Protein AF-A0A9E2AYN9-F1 (afdb_monomer_lite)

Radius of gyration: 16.89 Å; chains: 1; bounding box: 54×19×47 Å

pLDDT: mean 93.35, std 9.09, range [49.09, 98.62]

Sequence (99 aa):
MAKINPIVQFLVLLVLTLGIVFALHITVLNYKELPQFDDLIVLSYLVNGILAAIIFGALYIFRATLKNQIGFLFMGGSFLKFIFFFILFYPAYKADGEM

Secondary structure (DSSP, 8-state):
-----HHHHHHHHHHHHHHHHHHHHHHHHHHTT--SS-TTHHHHHHHHHHHHHHHHHHHHHHTTTSGGGHHHHHHHHHHHHHHHHHHHTHHHHTTTS--

Structure (mmCIF, N/CA/C/O backbone):
data_AF-A0A9E2AYN9-F1
#
_entry.id   AF-A0A9E2AYN9-F1
#
loop_
_atom_site.group_PDB
_atom_site.id
_atom_site.type_symbol
_atom_site.label_atom_id
_atom_site.label_alt_id
_atom_site.label_comp_id
_atom_site.label_asym_id
_atom_site.label_entity_id
_atom_site.label_seq_id
_atom_site.pdbx_PDB_ins_code
_atom_site.Cartn_x
_atom_site.Cartn_y
_atom_site.Cartn_z
_atom_site.occupancy
_atom_site.B_iso_or_equiv
_atom_site.auth_seq_id
_atom_site.auth_comp_id
_atom_site.auth_asym_id
_atom_site.auth_atom_id
_atom_site.pdbx_PDB_model_num
ATOM 1 N N . MET A 1 1 ? -30.799 -5.820 5.363 1.00 49.09 1 MET A N 1
ATOM 2 C CA . MET A 1 1 ? -29.502 -5.737 4.655 1.00 49.09 1 MET A CA 1
ATOM 3 C C . MET A 1 1 ? -28.411 -6.116 5.645 1.00 49.09 1 MET A C 1
ATOM 5 O O . MET A 1 1 ? -28.359 -5.505 6.707 1.00 49.09 1 MET A O 1
ATOM 9 N N . ALA A 1 2 ? -27.620 -7.157 5.380 1.00 55.00 2 ALA A N 1
ATOM 10 C CA . ALA A 1 2 ? -26.552 -7.564 6.294 1.00 55.00 2 ALA A CA 1
ATOM 11 C C . ALA A 1 2 ? -25.496 -6.447 6.387 1.00 55.00 2 ALA A C 1
ATOM 13 O O . ALA A 1 2 ? -25.021 -5.962 5.362 1.00 55.00 2 ALA A O 1
ATOM 14 N N . LYS A 1 3 ? -25.154 -6.008 7.604 1.00 76.12 3 LYS A N 1
ATOM 15 C CA . LYS A 1 3 ? -24.066 -5.044 7.819 1.00 76.12 3 LYS A CA 1
ATOM 16 C C . LYS A 1 3 ? -22.742 -5.750 7.529 1.00 76.12 3 LYS A C 1
ATOM 18 O O . LYS A 1 3 ? -22.325 -6.612 8.297 1.00 76.12 3 LYS A O 1
ATOM 23 N N . ILE A 1 4 ? -22.105 -5.401 6.415 1.00 82.94 4 ILE A N 1
ATOM 24 C CA . ILE A 1 4 ? -20.779 -5.908 6.051 1.00 82.94 4 ILE A CA 1
ATOM 25 C C . ILE A 1 4 ? -19.762 -5.373 7.070 1.00 82.94 4 ILE A C 1
ATOM 27 O O . ILE A 1 4 ? -19.830 -4.211 7.472 1.00 82.94 4 ILE A O 1
ATOM 31 N N . ASN A 1 5 ? -18.830 -6.220 7.516 1.00 92.44 5 ASN A N 1
ATOM 32 C CA . ASN A 1 5 ? -17.764 -5.804 8.427 1.00 92.44 5 ASN A CA 1
ATOM 33 C C . ASN A 1 5 ? -16.879 -4.742 7.734 1.00 92.44 5 ASN A C 1
ATOM 35 O O . ASN A 1 5 ? -16.336 -5.038 6.667 1.00 92.44 5 ASN A O 1
ATOM 39 N N . PRO A 1 6 ? -16.682 -3.543 8.320 1.00 93.81 6 PRO A N 1
ATOM 40 C CA . PRO A 1 6 ? -15.898 -2.477 7.693 1.00 93.81 6 PRO A CA 1
ATOM 41 C C . PRO A 1 6 ? -14.460 -2.867 7.339 1.00 93.81 6 PRO A C 1
ATOM 43 O O . PRO A 1 6 ? -13.930 -2.364 6.353 1.00 93.81 6 PRO A O 1
ATOM 46 N N . ILE A 1 7 ? -13.836 -3.781 8.093 1.00 95.19 7 ILE A N 1
ATOM 47 C CA . ILE A 1 7 ? -12.507 -4.312 7.751 1.00 95.19 7 ILE A CA 1
ATOM 48 C C . ILE A 1 7 ? -12.579 -5.097 6.443 1.00 95.19 7 ILE A C 1
ATOM 50 O O 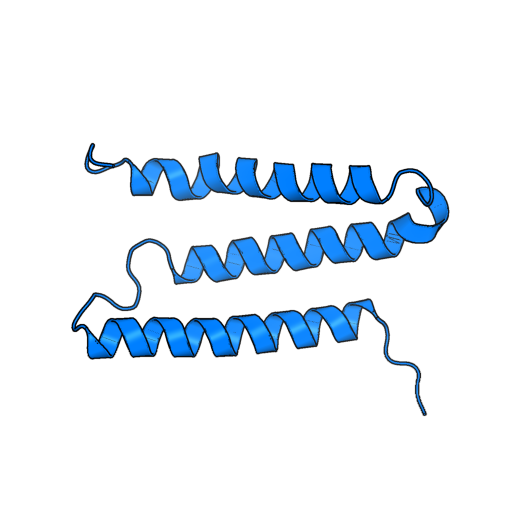. ILE A 1 7 ? -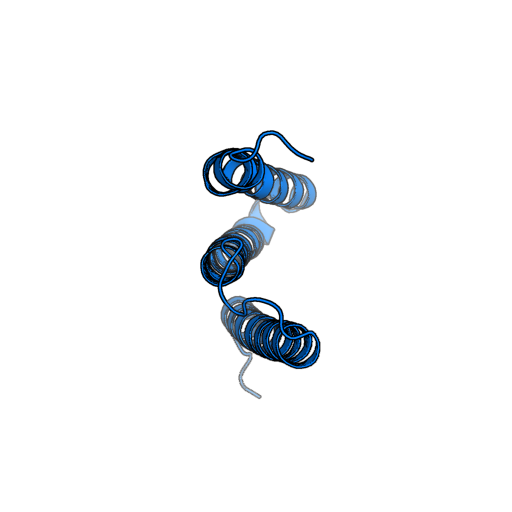11.784 -4.859 5.542 1.00 95.19 7 ILE A O 1
ATOM 54 N N . VAL A 1 8 ? -13.550 -6.002 6.311 1.00 95.81 8 VAL A N 1
ATOM 55 C CA . VAL A 1 8 ? -13.719 -6.811 5.095 1.00 95.81 8 VAL A CA 1
ATOM 56 C C . VAL A 1 8 ? -14.025 -5.915 3.900 1.00 95.81 8 VAL A C 1
ATOM 58 O O . VAL A 1 8 ? -13.411 -6.069 2.848 1.00 95.81 8 VAL A O 1
ATOM 61 N N . GLN A 1 9 ? -14.917 -4.937 4.075 1.00 96.62 9 GLN A N 1
ATOM 62 C CA . GLN A 1 9 ? -15.231 -3.963 3.032 1.00 96.62 9 GLN A CA 1
ATOM 63 C C . GLN A 1 9 ? -13.981 -3.190 2.586 1.00 96.62 9 GLN A C 1
ATOM 65 O O . GLN A 1 9 ? -13.754 -3.041 1.386 1.00 96.62 9 GLN A O 1
ATOM 70 N N . PHE A 1 10 ? -13.157 -2.734 3.533 1.00 97.44 10 PHE A N 1
ATOM 71 C CA . PHE A 1 10 ? -11.907 -2.047 3.222 1.00 97.44 10 PHE A CA 1
ATOM 72 C C . PHE A 1 10 ? -10.917 -2.953 2.485 1.00 97.44 10 PHE A C 1
ATOM 74 O O . PHE A 1 10 ? -10.352 -2.527 1.486 1.00 97.44 10 PHE A O 1
ATOM 81 N N . LEU A 1 11 ? -10.726 -4.198 2.931 1.00 97.62 11 LEU A N 1
ATOM 82 C CA . LEU A 1 11 ? -9.798 -5.136 2.292 1.00 97.62 11 LEU A CA 1
ATOM 83 C C . LEU A 1 11 ? -10.211 -5.461 0.854 1.00 97.62 11 LEU A C 1
ATOM 85 O O . LEU A 1 11 ? -9.362 -5.471 -0.033 1.00 97.62 11 LEU A O 1
ATOM 89 N N . VAL A 1 12 ? -11.507 -5.666 0.604 1.00 97.88 12 VAL A N 1
ATOM 90 C CA . VAL A 1 12 ? -12.028 -5.873 -0.756 1.00 97.88 12 VAL A CA 1
ATOM 91 C C . VAL A 1 12 ? -11.763 -4.643 -1.619 1.00 97.88 12 VAL A C 1
ATOM 93 O O . VAL A 1 12 ? -11.221 -4.771 -2.716 1.00 97.88 12 VAL A O 1
ATOM 96 N N . LEU A 1 13 ? -12.088 -3.447 -1.118 1.00 98.06 13 LEU A N 1
ATOM 97 C CA . LEU A 1 13 ? -11.847 -2.207 -1.853 1.00 98.06 13 LEU A CA 1
ATOM 98 C C . LEU A 1 13 ? -10.353 -1.988 -2.126 1.00 98.06 13 LEU A C 1
ATOM 100 O O . LEU A 1 13 ? -9.991 -1.563 -3.222 1.00 98.06 13 LEU A O 1
ATOM 104 N N . LEU A 1 14 ? -9.492 -2.306 -1.160 1.00 98.06 14 LEU A N 1
ATOM 105 C CA . LEU A 1 14 ? -8.042 -2.200 -1.277 1.00 98.06 14 LEU A CA 1
ATOM 106 C C . LEU A 1 14 ? -7.513 -3.123 -2.378 1.00 98.06 14 LEU A C 1
ATOM 108 O O . LEU A 1 14 ? -6.787 -2.657 -3.250 1.00 98.06 14 LEU A O 1
ATOM 112 N N . VAL A 1 15 ? -7.904 -4.400 -2.373 1.00 98.38 15 VAL A N 1
ATOM 113 C CA . VAL A 1 15 ? -7.465 -5.376 -3.382 1.00 98.38 15 VAL A CA 1
ATOM 114 C C . VAL A 1 15 ? -7.965 -4.993 -4.773 1.00 98.38 15 VAL A C 1
ATOM 116 O O . VAL A 1 15 ? -7.177 -4.997 -5.715 1.00 98.38 15 VAL A O 1
ATOM 119 N N . LEU A 1 16 ? -9.239 -4.609 -4.909 1.00 98.44 16 LEU A N 1
ATOM 120 C CA . LEU A 1 16 ? -9.794 -4.178 -6.196 1.00 98.44 16 LEU A CA 1
ATOM 121 C C . LEU A 1 16 ? -9.083 -2.929 -6.725 1.00 98.44 16 LEU A C 1
ATOM 123 O O . LEU A 1 16 ? -8.684 -2.895 -7.886 1.00 98.44 16 LEU A O 1
ATOM 127 N N . THR A 1 17 ? -8.877 -1.927 -5.869 1.00 98.50 17 THR A N 1
ATOM 128 C CA . THR A 1 17 ? -8.198 -0.683 -6.259 1.00 98.50 17 THR A CA 1
ATOM 129 C C . THR A 1 17 ? -6.749 -0.954 -6.654 1.00 98.50 17 THR A C 1
ATOM 131 O O . THR A 1 17 ? -6.323 -0.518 -7.720 1.00 98.50 17 THR A O 1
ATOM 134 N N . LEU A 1 18 ? -5.996 -1.712 -5.849 1.00 98.25 18 LEU A N 1
ATOM 135 C CA . LEU A 1 18 ? -4.612 -2.063 -6.174 1.00 98.25 18 LEU A CA 1
ATOM 136 C C . LEU A 1 18 ? -4.525 -2.887 -7.458 1.00 98.25 18 LEU A C 1
ATOM 138 O O . LEU A 1 18 ? -3.655 -2.610 -8.274 1.00 98.25 18 LEU A O 1
ATOM 142 N N . GLY A 1 19 ? -5.434 -3.842 -7.668 1.00 98.38 19 GLY A N 1
ATOM 143 C CA . GLY A 1 19 ? -5.485 -4.654 -8.884 1.00 98.38 19 GLY A CA 1
ATOM 144 C C . GLY A 1 19 ? -5.746 -3.822 -10.140 1.00 98.38 19 GLY A C 1
ATOM 145 O O . GLY A 1 19 ? -5.024 -3.963 -11.125 1.00 98.38 19 GLY A O 1
ATOM 146 N N . ILE A 1 20 ? -6.722 -2.907 -10.092 1.00 98.62 20 ILE A N 1
ATOM 147 C CA . ILE A 1 20 ? -7.024 -1.997 -11.209 1.00 98.62 20 ILE A CA 1
ATOM 148 C C . ILE A 1 20 ? -5.825 -1.091 -11.499 1.00 98.62 20 ILE A C 1
ATOM 150 O O . ILE A 1 20 ? -5.387 -0.996 -12.644 1.00 98.62 20 ILE A O 1
ATOM 154 N N . VAL A 1 21 ? -5.267 -0.447 -10.470 1.00 98.44 21 VAL A N 1
ATOM 155 C CA . VAL A 1 21 ? -4.126 0.464 -10.641 1.00 98.44 21 VAL A CA 1
ATOM 156 C C . VAL A 1 21 ? -2.896 -0.297 -11.138 1.00 98.44 21 VAL A C 1
ATOM 158 O O . VAL A 1 21 ? -2.191 0.216 -11.998 1.00 98.44 21 VAL A O 1
ATOM 161 N N . PHE A 1 22 ? -2.639 -1.512 -10.650 1.00 98.38 22 PHE A N 1
ATOM 162 C CA . PHE A 1 22 ? -1.537 -2.352 -11.122 1.00 98.38 22 PHE A CA 1
ATOM 163 C C . PHE A 1 22 ? -1.707 -2.716 -12.599 1.00 98.38 22 PHE A C 1
ATOM 165 O O . PHE A 1 22 ? -0.790 -2.504 -13.385 1.00 98.38 22 PHE A O 1
ATOM 172 N N . ALA A 1 23 ? -2.894 -3.174 -13.009 1.00 98.19 23 ALA A N 1
ATOM 173 C CA . ALA A 1 23 ? -3.172 -3.498 -14.407 1.00 98.19 23 ALA A CA 1
ATOM 174 C C . ALA A 1 23 ? -2.982 -2.284 -15.332 1.00 98.19 23 ALA A C 1
ATOM 176 O O . ALA A 1 23 ? -2.358 -2.402 -16.389 1.00 98.19 23 ALA A O 1
ATOM 177 N N . LEU A 1 24 ? -3.460 -1.106 -14.915 1.00 98.50 24 LEU A N 1
ATOM 178 C CA . LEU A 1 24 ? -3.228 0.146 -15.640 1.00 98.50 24 LEU A CA 1
ATOM 179 C C . LEU A 1 24 ? -1.734 0.480 -15.726 1.00 98.50 24 LEU A C 1
ATOM 181 O O . LEU A 1 24 ? -1.255 0.825 -16.803 1.00 98.50 24 LEU A O 1
ATOM 185 N N . HIS A 1 25 ? -0.989 0.332 -14.629 1.00 97.88 25 HIS A N 1
ATOM 186 C CA . HIS A 1 25 ? 0.446 0.614 -14.585 1.00 97.88 25 HIS A CA 1
ATOM 187 C C . HIS A 1 25 ? 1.225 -0.275 -15.568 1.00 97.88 25 HIS A C 1
ATOM 189 O O . HIS A 1 25 ? 1.971 0.237 -16.400 1.00 97.88 25 HIS A O 1
ATOM 195 N N . ILE A 1 26 ? 0.970 -1.587 -15.554 1.00 98.06 26 ILE A N 1
ATOM 196 C CA . ILE A 1 26 ? 1.586 -2.550 -16.480 1.00 98.06 26 ILE A CA 1
ATOM 197 C C . ILE A 1 26 ? 1.207 -2.258 -17.938 1.00 98.06 26 ILE A C 1
ATOM 199 O O . ILE A 1 26 ? 2.047 -2.371 -18.830 1.00 98.06 26 ILE A O 1
ATOM 203 N N . THR A 1 27 ? -0.042 -1.855 -18.191 1.00 98.06 27 THR A N 1
ATOM 204 C CA . THR A 1 27 ? -0.509 -1.494 -19.541 1.00 98.06 27 THR A CA 1
ATOM 205 C C . THR A 1 27 ? 0.226 -0.261 -20.068 1.00 98.06 27 THR A C 1
ATOM 207 O O . THR A 1 27 ? 0.650 -0.240 -21.221 1.00 98.06 27 THR A O 1
ATOM 210 N N . VAL A 1 28 ? 0.428 0.752 -19.222 1.00 98.31 28 VAL A N 1
ATOM 211 C CA . VAL A 1 28 ? 1.182 1.960 -19.587 1.00 98.31 28 VAL A CA 1
ATOM 212 C C . VAL A 1 28 ? 2.654 1.638 -19.851 1.00 98.31 28 VAL A C 1
ATOM 214 O O . VAL A 1 28 ? 3.209 2.158 -20.817 1.00 98.31 28 VAL A O 1
ATOM 217 N N . LEU A 1 29 ? 3.276 0.776 -19.039 1.00 98.06 29 LEU A N 1
ATOM 218 C CA . LEU A 1 29 ? 4.655 0.325 -19.268 1.00 98.06 29 LEU A CA 1
ATOM 219 C C . LEU A 1 29 ? 4.778 -0.424 -20.599 1.00 98.06 29 LEU A C 1
ATOM 221 O O . LEU A 1 29 ? 5.668 -0.118 -21.386 1.00 98.06 29 LEU A O 1
ATOM 225 N N . ASN A 1 30 ? 3.830 -1.318 -20.895 1.00 97.38 30 ASN A N 1
ATOM 226 C CA . ASN A 1 30 ? 3.788 -2.047 -22.162 1.00 97.38 30 ASN A CA 1
ATOM 227 C C . ASN A 1 30 ? 3.676 -1.110 -23.371 1.00 97.38 30 ASN A C 1
ATOM 229 O O . ASN A 1 30 ? 4.436 -1.246 -24.322 1.00 97.38 30 ASN A O 1
ATOM 233 N N . TYR A 1 31 ? 2.766 -0.133 -23.309 1.00 98.19 31 TYR A N 1
ATOM 234 C CA . TYR A 1 31 ? 2.572 0.847 -24.380 1.00 98.19 31 TYR A CA 1
ATOM 235 C C . TYR A 1 31 ? 3.822 1.702 -24.639 1.00 98.19 31 TYR A C 1
ATOM 237 O O . TYR A 1 31 ? 4.040 2.159 -25.757 1.00 98.19 31 TYR A O 1
ATOM 245 N N . LYS A 1 32 ? 4.641 1.928 -23.606 1.00 97.81 32 LYS A N 1
ATOM 246 C CA . LYS A 1 32 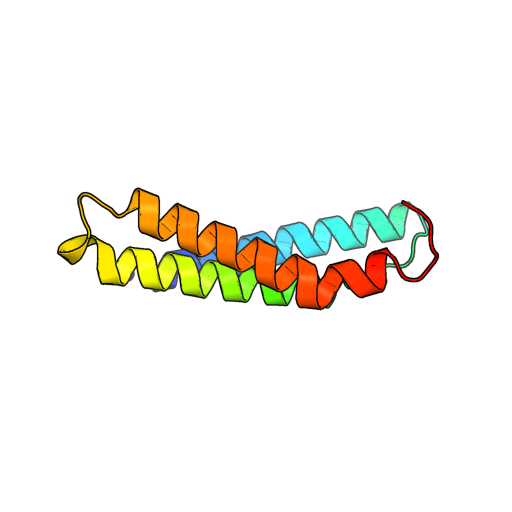? 5.906 2.666 -23.700 1.00 97.81 32 LYS A CA 1
ATOM 247 C C . LYS A 1 32 ? 7.116 1.782 -24.021 1.00 97.81 32 LYS A C 1
ATOM 249 O O . LYS A 1 32 ? 8.227 2.298 -23.998 1.00 97.81 32 LYS A O 1
ATOM 254 N N . GLU A 1 33 ? 6.911 0.487 -24.267 1.00 97.00 33 GLU A N 1
ATOM 255 C CA . GLU A 1 33 ? 7.983 -0.497 -24.481 1.00 97.00 33 GLU A CA 1
ATOM 256 C C . GLU A 1 33 ? 8.992 -0.562 -23.314 1.00 97.00 33 GLU A C 1
ATOM 258 O O . GLU A 1 33 ? 10.161 -0.896 -23.494 1.00 97.00 33 GLU A O 1
ATOM 263 N N . LEU A 1 34 ? 8.533 -0.250 -22.095 1.00 96.81 34 LEU A N 1
ATOM 264 C CA . LEU A 1 34 ? 9.335 -0.323 -20.874 1.00 96.81 34 LEU A CA 1
ATOM 265 C C . LEU A 1 34 ? 9.188 -1.695 -20.196 1.00 96.81 34 LEU A C 1
ATOM 267 O O . LEU A 1 34 ? 8.142 -2.344 -20.337 1.00 96.81 34 LEU A O 1
ATOM 271 N N . PRO A 1 35 ? 10.191 -2.131 -19.410 1.00 95.62 35 PRO A N 1
ATOM 272 C CA . PRO A 1 35 ? 10.078 -3.347 -18.617 1.00 95.62 35 PRO A CA 1
ATOM 273 C C . PRO A 1 35 ? 8.857 -3.303 -17.691 1.00 95.62 35 PRO A C 1
ATOM 275 O O . PRO A 1 35 ? 8.639 -2.349 -16.952 1.00 95.62 35 PRO A O 1
ATOM 278 N N . GLN A 1 36 ? 8.028 -4.346 -17.740 1.00 95.12 36 GLN A N 1
ATOM 279 C CA . GLN A 1 36 ? 6.743 -4.363 -17.034 1.00 95.12 36 GLN A CA 1
ATOM 280 C C . GLN A 1 36 ? 6.879 -4.679 -15.543 1.00 95.12 36 GLN A C 1
ATOM 282 O O . GLN A 1 36 ? 6.049 -4.246 -14.751 1.00 95.12 36 GLN A O 1
ATOM 287 N N . PHE A 1 37 ? 7.883 -5.469 -15.162 1.00 95.44 37 PHE A N 1
ATOM 288 C CA . PHE A 1 37 ? 8.005 -6.032 -13.814 1.00 95.44 37 PHE A CA 1
ATOM 289 C C . PHE A 1 37 ? 9.320 -5.679 -13.109 1.00 95.44 37 PHE A C 1
ATOM 291 O O . PHE A 1 37 ? 9.597 -6.237 -12.046 1.00 95.44 37 PHE A O 1
ATOM 298 N N . ASP A 1 38 ? 10.091 -4.748 -13.673 1.00 92.69 38 ASP A N 1
ATOM 299 C CA . ASP A 1 38 ? 11.306 -4.229 -13.046 1.00 92.69 38 ASP A CA 1
ATOM 300 C C . ASP A 1 38 ? 10.965 -3.229 -11.927 1.00 92.69 38 ASP A C 1
ATOM 302 O O . ASP A 1 38 ? 9.805 -3.087 -11.513 1.00 92.69 38 ASP A O 1
ATOM 306 N N . ASP A 1 39 ? 12.000 -2.609 -11.357 1.00 92.44 39 ASP A N 1
ATOM 307 C CA . ASP A 1 39 ? 11.899 -1.576 -10.319 1.00 92.44 39 ASP A CA 1
ATOM 308 C C . ASP A 1 39 ? 11.034 -1.991 -9.125 1.00 92.44 39 ASP A C 1
ATOM 310 O O . ASP A 1 39 ? 10.343 -1.190 -8.497 1.00 92.44 39 ASP A O 1
ATOM 314 N N . LEU A 1 40 ? 11.060 -3.291 -8.810 1.00 95.75 40 LEU A N 1
ATOM 315 C CA . LEU A 1 40 ? 10.354 -3.879 -7.675 1.00 95.75 40 LEU A CA 1
ATOM 316 C C . LEU A 1 40 ? 8.848 -3.571 -7.678 1.00 95.75 40 LEU A C 1
ATOM 318 O O . LEU A 1 40 ? 8.231 -3.534 -6.608 1.00 95.75 40 LEU A O 1
ATOM 322 N N . ILE A 1 41 ? 8.227 -3.364 -8.844 1.00 96.94 41 ILE A N 1
ATOM 323 C CA . ILE A 1 41 ? 6.821 -2.943 -8.925 1.00 96.94 41 ILE A CA 1
ATOM 324 C C . ILE A 1 41 ? 5.886 -3.943 -8.231 1.00 96.94 41 ILE A C 1
ATOM 326 O O . ILE A 1 41 ? 5.064 -3.555 -7.404 1.00 96.94 41 ILE A O 1
ATOM 330 N N . VAL A 1 42 ? 6.056 -5.248 -8.460 1.00 97.31 42 VAL A N 1
ATOM 331 C CA . VAL A 1 42 ? 5.221 -6.281 -7.818 1.00 97.31 42 VAL A CA 1
ATOM 332 C C . VAL A 1 42 ? 5.381 -6.241 -6.296 1.00 97.31 42 VAL A C 1
ATOM 334 O O . VAL A 1 42 ? 4.393 -6.214 -5.557 1.00 97.31 42 VAL A O 1
ATOM 337 N N . LEU A 1 43 ? 6.628 -6.179 -5.820 1.00 96.94 43 LEU A N 1
ATOM 338 C CA . LEU A 1 43 ? 6.940 -6.114 -4.393 1.00 96.94 43 LEU A CA 1
ATOM 339 C C . LEU A 1 43 ? 6.376 -4.835 -3.756 1.00 96.94 43 LEU A C 1
ATOM 341 O O . LEU A 1 43 ? 5.813 -4.891 -2.662 1.00 96.94 43 LEU A O 1
ATOM 345 N N . SER A 1 44 ? 6.457 -3.705 -4.459 1.00 96.81 44 SER A N 1
ATOM 346 C CA . SER A 1 44 ? 5.924 -2.410 -4.031 1.00 96.81 44 SER A CA 1
ATOM 347 C C . SER A 1 44 ? 4.424 -2.478 -3.777 1.00 96.81 44 SER A C 1
ATOM 349 O O . SER A 1 44 ? 3.971 -2.054 -2.711 1.00 96.81 44 SER A O 1
ATOM 351 N N . TYR A 1 45 ? 3.648 -3.047 -4.702 1.00 97.69 45 TYR A N 1
ATOM 352 C CA . TYR A 1 45 ? 2.198 -3.181 -4.533 1.00 97.69 45 TYR A CA 1
ATOM 353 C C . TYR A 1 45 ? 1.840 -4.127 -3.381 1.00 97.69 45 TYR A C 1
ATOM 355 O O . TYR A 1 45 ? 0.951 -3.809 -2.586 1.00 97.69 45 TYR A O 1
ATOM 363 N N . LEU A 1 46 ? 2.552 -5.251 -3.241 1.00 97.94 46 LEU A N 1
ATOM 364 C CA . LEU A 1 46 ? 2.309 -6.212 -2.162 1.00 97.94 46 LEU A CA 1
ATOM 365 C C . LEU A 1 46 ? 2.615 -5.619 -0.784 1.00 97.94 46 LEU A C 1
ATOM 367 O O . LEU A 1 46 ? 1.750 -5.632 0.093 1.00 97.94 46 LEU A O 1
ATOM 371 N N . VAL A 1 47 ? 3.812 -5.057 -0.590 1.00 97.75 47 VAL A N 1
ATOM 372 C CA . VAL A 1 47 ? 4.226 -4.485 0.702 1.00 97.75 47 VAL A CA 1
ATOM 373 C C . VAL A 1 47 ? 3.323 -3.314 1.087 1.00 97.75 47 VAL A C 1
ATOM 375 O O . VAL A 1 47 ? 2.830 -3.266 2.215 1.00 97.75 47 VAL A O 1
ATOM 378 N N . ASN A 1 48 ? 3.029 -2.399 0.156 1.00 96.50 48 ASN A N 1
ATOM 379 C CA . ASN A 1 48 ? 2.142 -1.269 0.445 1.00 96.50 48 ASN A CA 1
ATOM 380 C C . ASN A 1 48 ? 0.701 -1.710 0.724 1.00 96.50 48 ASN A C 1
ATOM 382 O O . ASN A 1 48 ? 0.054 -1.131 1.602 1.00 96.50 48 ASN A O 1
ATOM 386 N N . GLY A 1 49 ? 0.210 -2.740 0.030 1.00 97.81 49 GLY A N 1
ATOM 387 C CA . GLY A 1 49 ? -1.094 -3.342 0.294 1.00 97.81 49 GLY A CA 1
ATOM 388 C C . GLY A 1 49 ? -1.174 -3.966 1.688 1.00 97.81 49 GLY A C 1
ATOM 389 O O . GLY A 1 49 ? -2.088 -3.649 2.450 1.00 97.81 49 GLY A O 1
ATOM 390 N N . ILE A 1 50 ? -0.185 -4.778 2.068 1.00 98.12 50 ILE A N 1
ATOM 391 C CA . ILE A 1 50 ? -0.109 -5.398 3.401 1.00 98.12 50 ILE A CA 1
ATOM 392 C C . ILE A 1 50 ? -0.041 -4.325 4.492 1.00 98.12 50 ILE A C 1
ATOM 394 O O . ILE A 1 50 ? -0.809 -4.371 5.454 1.00 98.12 50 ILE A O 1
ATOM 398 N N . LEU A 1 51 ? 0.820 -3.317 4.334 1.00 97.75 51 LEU A N 1
ATOM 399 C CA . LEU A 1 51 ? 0.926 -2.224 5.301 1.00 97.75 51 LEU A CA 1
ATOM 400 C C . LEU A 1 51 ? -0.382 -1.434 5.406 1.00 97.75 51 LEU A C 1
ATOM 402 O O . LEU A 1 51 ? -0.809 -1.113 6.512 1.00 97.75 51 LEU A O 1
ATOM 406 N N . ALA A 1 52 ? -1.054 -1.147 4.288 1.00 97.44 52 ALA A N 1
ATOM 407 C CA . ALA A 1 52 ? -2.356 -0.483 4.306 1.00 97.44 52 ALA A CA 1
ATOM 408 C C . ALA A 1 52 ? -3.417 -1.309 5.054 1.00 97.44 52 ALA A C 1
ATOM 410 O O . ALA A 1 52 ? -4.154 -0.749 5.867 1.00 97.44 52 ALA A O 1
ATOM 411 N N . ALA A 1 53 ? -3.459 -2.626 4.833 1.00 97.75 53 ALA A N 1
ATOM 412 C CA . ALA A 1 53 ? -4.347 -3.542 5.545 1.00 97.75 53 ALA A CA 1
ATOM 413 C C . ALA A 1 53 ? -4.077 -3.551 7.059 1.00 97.75 53 ALA A C 1
ATOM 415 O O . ALA A 1 53 ? -5.014 -3.418 7.848 1.00 97.75 53 ALA A O 1
ATOM 416 N N . ILE A 1 54 ? -2.806 -3.643 7.467 1.00 97.31 54 ILE A N 1
ATOM 417 C CA . ILE A 1 54 ? -2.397 -3.632 8.880 1.00 97.31 54 ILE A CA 1
ATOM 418 C C . ILE A 1 54 ? -2.754 -2.299 9.541 1.00 97.31 54 ILE A C 1
ATOM 420 O O . ILE A 1 54 ? -3.367 -2.289 10.608 1.00 97.31 54 ILE A O 1
ATOM 424 N N . ILE A 1 55 ? -2.413 -1.173 8.908 1.00 96.50 55 ILE A N 1
ATOM 425 C CA . ILE A 1 55 ? -2.661 0.167 9.458 1.00 96.50 55 ILE A CA 1
ATOM 426 C C . ILE A 1 55 ? -4.161 0.406 9.607 1.00 96.50 55 ILE A C 1
ATOM 428 O O . ILE A 1 55 ? -4.605 0.827 10.673 1.00 96.50 55 ILE A O 1
ATOM 432 N N . PHE A 1 56 ? -4.960 0.102 8.581 1.00 96.81 56 PHE A N 1
ATOM 433 C CA . PHE A 1 56 ? -6.410 0.245 8.682 1.00 96.81 56 PHE A CA 1
ATOM 434 C C . PHE A 1 56 ? -7.006 -0.693 9.735 1.00 96.81 56 PHE A C 1
ATOM 436 O O . PHE A 1 56 ? -7.855 -0.271 10.520 1.00 96.81 56 PHE A O 1
ATOM 443 N N . GLY A 1 57 ? -6.546 -1.946 9.795 1.00 95.94 57 GLY A N 1
ATOM 444 C CA . GLY A 1 57 ? -6.958 -2.903 10.820 1.00 95.94 57 GLY A CA 1
ATOM 445 C C . GLY A 1 57 ? -6.690 -2.375 12.230 1.00 95.94 57 GLY A C 1
ATOM 446 O O . GLY A 1 57 ? -7.600 -2.353 13.060 1.00 95.94 57 GLY A O 1
ATOM 447 N N . ALA A 1 58 ? -5.482 -1.863 12.476 1.00 95.06 58 ALA A N 1
ATOM 448 C CA . ALA A 1 58 ? -5.109 -1.241 13.742 1.00 95.06 58 ALA A CA 1
ATOM 449 C C . ALA A 1 58 ? -5.989 -0.021 14.053 1.00 95.06 58 ALA A C 1
ATOM 451 O O . ALA A 1 58 ? -6.563 0.056 15.138 1.00 95.06 58 ALA A O 1
ATOM 452 N N . LEU A 1 59 ? -6.177 0.893 13.096 1.00 95.75 59 LEU A N 1
ATOM 453 C CA . LEU A 1 59 ? -7.064 2.048 13.265 1.00 95.75 59 LEU A CA 1
ATOM 454 C C . LEU A 1 59 ? -8.478 1.620 13.640 1.00 95.75 59 LEU A C 1
ATOM 456 O O . LEU A 1 59 ? -9.061 2.164 14.575 1.00 95.75 59 LEU A O 1
ATOM 460 N N . TYR A 1 60 ? -9.031 0.626 12.947 1.00 95.00 60 TYR A N 1
ATOM 461 C CA . TYR A 1 60 ? -10.373 0.150 13.229 1.00 95.00 60 TYR A CA 1
ATOM 462 C C . TYR A 1 60 ? -10.460 -0.476 14.623 1.00 95.00 60 TYR A C 1
ATOM 464 O O . TYR A 1 60 ? -11.388 -0.150 15.360 1.00 95.00 60 TYR A O 1
ATOM 472 N N . ILE A 1 61 ? -9.508 -1.323 15.017 1.00 94.12 61 ILE A N 1
ATOM 473 C CA . ILE A 1 61 ? -9.486 -1.969 16.340 1.00 94.12 61 ILE A CA 1
ATOM 474 C C . ILE A 1 61 ? -9.356 -0.923 17.458 1.00 94.12 61 ILE A C 1
ATOM 476 O O . ILE A 1 61 ? -10.146 -0.926 18.403 1.00 94.12 61 ILE A O 1
ATOM 480 N N . PHE A 1 62 ? -8.422 0.021 17.326 1.00 95.12 62 PHE A N 1
ATOM 481 C CA . PHE A 1 62 ? -8.135 1.026 18.352 1.00 95.12 62 PHE A CA 1
ATOM 482 C C . PHE A 1 62 ? -9.033 2.268 18.288 1.00 95.12 62 PHE A C 1
ATOM 484 O O . PHE A 1 62 ? -8.937 3.134 19.157 1.00 95.12 62 PHE A O 1
ATOM 491 N N . ARG A 1 63 ? -9.964 2.364 17.327 1.00 93.44 63 ARG A N 1
ATOM 492 C CA . ARG A 1 63 ? -10.854 3.533 17.179 1.00 93.44 63 ARG A CA 1
ATOM 493 C C . ARG A 1 63 ? -11.644 3.868 18.437 1.00 93.44 63 ARG A C 1
ATOM 495 O O . ARG A 1 63 ? -12.044 5.010 18.603 1.00 93.44 63 ARG A O 1
ATOM 502 N N . ALA A 1 64 ? -11.948 2.876 19.277 1.00 91.00 64 ALA A N 1
ATOM 503 C CA . ALA A 1 64 ? -12.754 3.067 20.478 1.00 91.00 64 ALA A CA 1
ATOM 504 C C . ALA A 1 64 ? -11.911 3.469 21.696 1.00 91.00 64 ALA A C 1
ATOM 506 O O . ALA A 1 64 ? -12.381 4.255 22.516 1.00 91.00 64 ALA A O 1
ATOM 507 N N . THR A 1 65 ? -10.686 2.951 21.791 1.00 91.12 65 THR A N 1
ATOM 508 C CA . THR A 1 65 ? -9.772 3.146 22.924 1.00 91.12 65 THR A CA 1
ATOM 509 C C . THR A 1 65 ? -8.863 4.359 22.737 1.00 91.12 65 THR A C 1
ATOM 511 O O . THR A 1 65 ? -8.598 5.071 23.699 1.00 91.12 65 THR A O 1
ATOM 514 N N . LEU A 1 66 ? -8.452 4.658 21.502 1.00 92.06 66 LEU A N 1
ATOM 515 C CA . LEU A 1 66 ? -7.576 5.779 21.144 1.00 92.06 66 LEU A CA 1
ATOM 516 C C . LEU A 1 66 ? -8.320 6.887 20.385 1.00 92.06 66 LEU A C 1
ATOM 518 O O . LEU A 1 66 ? -7.739 7.543 19.527 1.00 92.06 66 LEU A O 1
ATOM 522 N N . LYS A 1 67 ? -9.605 7.126 20.691 1.00 87.25 67 LYS A N 1
ATOM 523 C CA . LYS A 1 67 ? -10.466 8.097 19.974 1.00 87.25 67 LYS A CA 1
ATOM 524 C C . LYS A 1 67 ? -9.801 9.460 19.755 1.00 87.25 67 LYS A C 1
ATOM 526 O O . LYS A 1 67 ? -9.772 9.952 18.633 1.00 87.25 67 LYS A O 1
ATOM 531 N N . ASN A 1 68 ? -9.216 10.027 20.810 1.00 93.25 68 ASN A N 1
ATOM 532 C CA . ASN A 1 68 ? -8.589 11.354 20.772 1.00 93.25 68 ASN A CA 1
ATOM 533 C C . ASN A 1 68 ? -7.184 11.349 20.142 1.00 93.25 68 ASN A C 1
ATOM 535 O O . ASN A 1 68 ? -6.609 12.408 19.921 1.00 93.25 68 ASN A O 1
ATOM 539 N N . GLN A 1 69 ? -6.617 10.170 19.874 1.00 94.12 69 GLN A N 1
ATOM 540 C CA . GLN A 1 69 ? -5.256 9.995 19.361 1.00 94.12 69 GLN A CA 1
ATOM 541 C C . GLN A 1 69 ? -5.222 9.205 18.047 1.00 94.12 69 GLN A C 1
ATOM 543 O O . GLN A 1 69 ? -4.154 8.826 17.571 1.00 94.12 69 GLN A O 1
ATOM 548 N N . ILE A 1 70 ? -6.378 8.96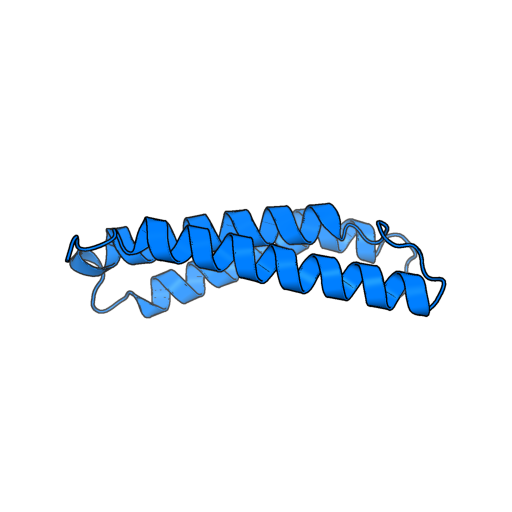4 17.425 1.00 94.00 70 ILE A N 1
ATOM 549 C CA . ILE A 1 70 ? -6.473 8.111 16.238 1.00 94.00 70 ILE A CA 1
ATOM 550 C C . ILE A 1 70 ? -5.672 8.679 15.058 1.00 94.00 70 ILE A C 1
ATOM 552 O O . ILE A 1 70 ? -5.084 7.927 14.284 1.00 94.00 70 ILE A O 1
ATOM 556 N N . GLY A 1 71 ? -5.566 10.012 14.981 1.00 93.44 71 GLY A N 1
ATOM 557 C CA . GLY A 1 71 ? -4.693 10.701 14.033 1.00 93.44 71 GLY A CA 1
ATOM 558 C C . GLY A 1 71 ? -3.210 10.394 14.259 1.00 93.44 71 GLY A C 1
ATOM 559 O O . GLY A 1 71 ? -2.495 10.140 13.295 1.00 93.44 71 GLY A O 1
ATOM 560 N N . PHE A 1 72 ? -2.749 10.319 15.513 1.00 95.19 72 PHE A N 1
ATOM 561 C CA . PHE A 1 72 ? -1.374 9.910 15.827 1.00 95.19 72 PHE A CA 1
ATOM 562 C C . PHE A 1 72 ? -1.111 8.454 15.450 1.00 95.19 72 PHE A C 1
ATOM 564 O O . PHE A 1 72 ? -0.054 8.158 14.897 1.00 95.19 72 PHE A O 1
ATOM 571 N N . LEU A 1 73 ? -2.079 7.559 15.669 1.00 94.50 73 LEU A N 1
ATOM 572 C CA . LEU A 1 73 ? -1.957 6.167 15.234 1.00 94.50 73 LEU A CA 1
ATOM 573 C C . LEU A 1 73 ? -1.830 6.066 13.703 1.00 94.50 73 LEU A C 1
ATOM 575 O O . LEU A 1 73 ? -1.001 5.308 13.201 1.00 94.50 73 LEU A O 1
ATOM 579 N N . PHE A 1 74 ? -2.594 6.868 12.955 1.00 95.00 74 PHE A N 1
ATOM 580 C CA . PHE A 1 74 ? -2.477 6.940 11.496 1.00 95.00 74 PHE A CA 1
ATOM 581 C C . PHE A 1 74 ? -1.124 7.508 11.043 1.00 95.00 74 PHE A C 1
ATOM 583 O O . PHE A 1 74 ? -0.498 6.948 10.140 1.00 95.00 74 PHE A O 1
ATOM 590 N N . MET A 1 75 ? -0.651 8.588 11.672 1.00 96.25 75 MET A N 1
ATOM 591 C CA . MET A 1 75 ? 0.659 9.176 11.370 1.00 96.25 75 MET A CA 1
ATOM 592 C C . MET A 1 75 ? 1.798 8.194 11.665 1.00 96.25 75 MET A C 1
ATOM 594 O O . MET A 1 75 ? 2.664 8.008 10.816 1.00 96.25 75 MET A O 1
ATOM 598 N N . GLY A 1 76 ? 1.766 7.504 12.809 1.00 96.31 76 GLY A N 1
ATOM 599 C CA . GLY A 1 76 ? 2.750 6.476 13.159 1.00 96.31 76 GLY A CA 1
ATOM 600 C C . GLY A 1 76 ? 2.724 5.286 12.196 1.00 96.31 76 GLY A C 1
ATOM 601 O O . GLY A 1 76 ? 3.771 4.841 11.732 1.00 96.31 76 GLY A O 1
ATOM 602 N N . GLY A 1 77 ? 1.532 4.822 11.809 1.00 94.56 77 GLY A N 1
ATOM 603 C CA . GLY A 1 77 ? 1.381 3.810 10.762 1.00 94.56 77 GLY A CA 1
ATOM 604 C C . GLY A 1 77 ? 1.938 4.269 9.410 1.00 94.56 77 GLY A C 1
ATOM 605 O O . GLY A 1 77 ? 2.588 3.498 8.709 1.00 94.56 77 GLY A O 1
ATOM 606 N N . SER A 1 78 ? 1.750 5.538 9.051 1.00 92.62 78 SER A N 1
ATOM 607 C CA . SER A 1 78 ? 2.319 6.109 7.823 1.00 92.62 78 SER A CA 1
ATOM 608 C C . SER A 1 78 ? 3.843 6.228 7.904 1.00 92.62 78 SER A C 1
ATOM 610 O O . SER A 1 78 ? 4.527 5.908 6.936 1.00 92.62 78 SER A O 1
ATOM 612 N N . PHE A 1 79 ? 4.388 6.590 9.068 1.00 96.44 79 PHE A N 1
ATOM 613 C CA . PHE A 1 79 ? 5.829 6.587 9.320 1.00 96.44 79 PHE A CA 1
ATOM 614 C C . PHE A 1 79 ? 6.440 5.189 9.165 1.00 96.44 79 PHE A C 1
ATOM 616 O O . PHE A 1 79 ? 7.495 5.035 8.552 1.00 96.44 79 PHE A O 1
ATOM 623 N N . LEU A 1 80 ? 5.735 4.150 9.624 1.00 95.06 80 LEU A N 1
ATOM 624 C CA . LEU A 1 80 ? 6.152 2.765 9.423 1.00 95.06 80 LEU A CA 1
ATOM 625 C C . LEU A 1 80 ? 6.307 2.430 7.932 1.00 95.06 80 LEU A C 1
ATOM 627 O O . LEU A 1 80 ? 7.275 1.772 7.563 1.00 95.06 80 LEU A O 1
ATOM 63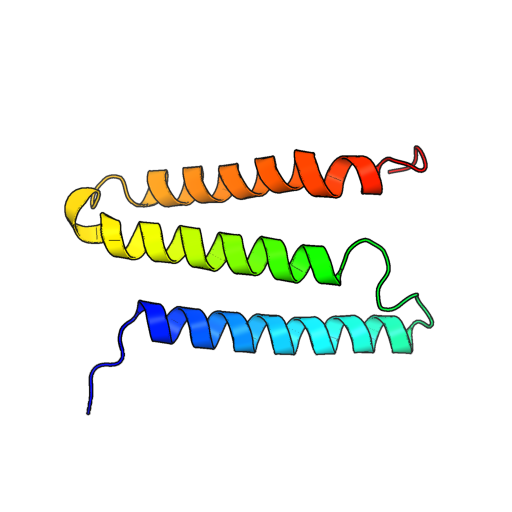1 N N . LYS A 1 81 ? 5.425 2.932 7.055 1.00 93.12 81 LYS A N 1
ATOM 632 C CA . LYS A 1 81 ? 5.588 2.744 5.603 1.00 93.12 81 LYS A CA 1
ATOM 633 C C . LYS A 1 81 ? 6.908 3.309 5.087 1.00 93.12 81 LYS A C 1
ATOM 635 O O . LYS A 1 81 ? 7.561 2.651 4.284 1.00 93.12 81 LYS A O 1
ATOM 640 N N . PHE A 1 82 ? 7.323 4.478 5.572 1.00 95.06 82 PHE A N 1
ATOM 641 C CA . PHE A 1 82 ? 8.615 5.055 5.200 1.00 95.06 82 PHE A CA 1
ATOM 642 C C . PHE A 1 82 ? 9.787 4.198 5.683 1.00 95.06 82 PHE A C 1
ATOM 644 O O . PHE A 1 82 ? 10.734 3.998 4.932 1.00 95.06 82 PHE A O 1
ATOM 651 N N . ILE A 1 83 ? 9.717 3.625 6.888 1.00 97.00 83 ILE A N 1
ATOM 652 C CA . ILE A 1 83 ? 10.753 2.696 7.371 1.00 97.00 83 ILE A CA 1
ATOM 653 C C . ILE A 1 83 ? 10.884 1.494 6.425 1.00 97.00 83 ILE A C 1
ATOM 655 O O . ILE A 1 83 ? 11.987 1.171 5.988 1.00 97.00 83 ILE A O 1
ATOM 659 N N . PHE A 1 84 ? 9.766 0.859 6.060 1.00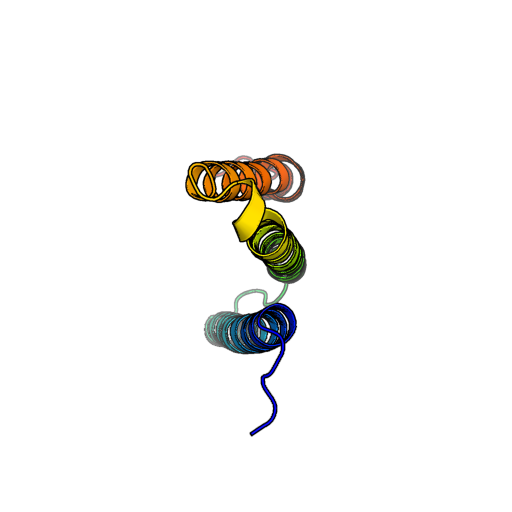 96.44 84 PHE A N 1
ATOM 660 C CA . PHE A 1 84 ? 9.779 -0.255 5.106 1.00 96.44 84 PHE A CA 1
ATOM 661 C C . PHE A 1 84 ? 10.297 0.172 3.729 1.00 96.44 84 PHE A C 1
ATOM 663 O O . PHE A 1 84 ? 11.041 -0.585 3.110 1.00 96.44 84 PHE A O 1
ATOM 670 N N . PHE A 1 85 ? 9.970 1.387 3.278 1.00 95.56 85 PHE A N 1
ATOM 671 C CA . PHE A 1 85 ? 10.547 1.964 2.065 1.00 95.56 85 PHE A CA 1
ATOM 672 C C . PHE A 1 85 ? 12.081 2.016 2.127 1.00 95.56 85 PHE A C 1
ATOM 674 O O . PHE A 1 85 ? 12.755 1.474 1.249 1.00 95.56 85 PHE A O 1
ATOM 681 N N . PHE A 1 86 ? 12.636 2.612 3.184 1.00 95.94 86 PHE A N 1
ATOM 682 C CA . PHE A 1 86 ? 14.084 2.776 3.333 1.00 95.94 86 PHE A CA 1
ATOM 683 C C . PHE A 1 86 ? 14.843 1.456 3.474 1.00 95.94 86 PHE A C 1
ATOM 685 O O . PHE A 1 86 ? 16.002 1.379 3.079 1.00 95.94 86 PHE A O 1
ATOM 692 N N . ILE A 1 87 ? 14.208 0.425 4.029 1.00 95.81 87 ILE A N 1
ATOM 693 C CA . ILE A 1 87 ? 14.841 -0.883 4.220 1.00 95.81 87 ILE A CA 1
ATOM 694 C C . ILE A 1 87 ? 14.739 -1.745 2.957 1.00 95.81 87 ILE A C 1
ATOM 696 O O . ILE A 1 87 ? 15.718 -2.382 2.580 1.00 95.81 87 ILE A O 1
ATOM 700 N N . LEU A 1 88 ? 13.567 -1.792 2.313 1.00 95.50 88 LEU A N 1
ATOM 701 C CA . LEU A 1 88 ? 13.287 -2.761 1.246 1.00 95.50 88 LEU A CA 1
ATOM 702 C C . LEU A 1 88 ? 13.488 -2.217 -0.172 1.00 95.50 88 LEU A C 1
ATOM 704 O O . LEU A 1 88 ? 13.763 -3.004 -1.071 1.00 95.50 88 LEU A O 1
ATOM 708 N N . PHE A 1 89 ? 13.329 -0.909 -0.386 1.00 95.06 89 PHE A N 1
ATOM 709 C CA . PHE A 1 89 ? 13.286 -0.321 -1.732 1.00 95.06 89 PHE A CA 1
ATOM 710 C C . PHE A 1 89 ? 14.442 0.641 -1.980 1.00 95.06 89 PHE A C 1
ATOM 712 O O . PHE A 1 89 ? 15.124 0.540 -2.995 1.00 95.06 89 PHE A O 1
ATOM 719 N N . TYR A 1 90 ? 14.710 1.537 -1.029 1.00 94.25 90 TYR A N 1
ATOM 720 C CA . TYR A 1 90 ? 15.745 2.561 -1.177 1.00 94.25 90 TYR A CA 1
ATOM 721 C C . TYR A 1 90 ? 17.142 2.021 -1.546 1.00 94.25 90 TYR A C 1
ATOM 723 O O . TYR A 1 90 ? 17.793 2.648 -2.377 1.00 94.25 90 TYR A O 1
ATOM 731 N N . PRO A 1 91 ? 17.623 0.874 -1.018 1.00 92.56 91 PRO A N 1
ATOM 732 C CA . PRO A 1 91 ? 18.922 0.341 -1.425 1.00 92.56 91 PRO A CA 1
ATOM 733 C C . PRO A 1 91 ? 18.960 -0.070 -2.899 1.00 92.56 91 PRO A C 1
ATOM 735 O O . PRO A 1 91 ? 19.967 0.154 -3.561 1.00 92.56 91 PRO A O 1
ATOM 738 N N . ALA A 1 92 ? 17.868 -0.647 -3.412 1.00 91.69 92 ALA A N 1
ATOM 739 C CA . ALA A 1 92 ? 17.769 -1.064 -4.807 1.00 91.69 92 ALA A CA 1
ATOM 740 C C . ALA A 1 92 ? 17.694 0.148 -5.744 1.00 91.69 92 ALA A C 1
ATOM 742 O O . ALA A 1 92 ? 18.416 0.194 -6.730 1.00 91.69 92 ALA A O 1
ATOM 743 N N . TYR A 1 93 ? 16.902 1.163 -5.386 1.00 90.19 93 TYR A N 1
ATOM 744 C CA . TYR A 1 93 ? 16.759 2.396 -6.175 1.00 90.19 93 TYR A CA 1
ATOM 745 C C . TYR A 1 93 ? 17.982 3.316 -6.136 1.00 90.19 93 TYR A C 1
ATOM 747 O O . TYR A 1 93 ? 17.988 4.334 -6.808 1.00 90.19 93 TYR A O 1
ATOM 755 N N . LYS A 1 94 ? 18.989 3.001 -5.316 1.00 89.81 94 LYS A N 1
ATOM 756 C CA . LYS A 1 94 ? 20.252 3.745 -5.241 1.00 89.81 94 LYS A CA 1
ATOM 757 C C . LYS A 1 94 ? 21.442 2.922 -5.749 1.00 89.81 94 LYS A C 1
ATOM 759 O O . LYS A 1 94 ? 22.589 3.347 -5.616 1.00 89.81 94 LYS A O 1
ATOM 764 N N . ALA A 1 95 ? 21.204 1.706 -6.240 1.00 86.88 95 ALA A N 1
ATOM 765 C CA . ALA A 1 95 ? 22.270 0.755 -6.548 1.00 86.88 95 ALA A CA 1
ATOM 766 C C . ALA A 1 95 ? 23.122 1.175 -7.758 1.00 86.88 95 ALA A C 1
ATOM 768 O O . ALA A 1 95 ? 24.301 0.830 -7.823 1.00 86.88 95 ALA A O 1
ATOM 769 N N . ASP A 1 96 ? 22.542 1.932 -8.683 1.00 82.81 96 ASP A N 1
ATOM 770 C CA . ASP A 1 96 ? 23.181 2.506 -9.871 1.00 82.81 96 ASP A CA 1
ATOM 771 C C . ASP A 1 96 ? 23.900 3.839 -9.596 1.00 82.81 96 ASP A C 1
ATOM 773 O O . ASP A 1 96 ? 24.639 4.330 -10.447 1.00 82.81 96 ASP A O 1
ATOM 777 N N . GLY A 1 97 ? 23.766 4.391 -8.385 1.00 70.38 97 GLY A N 1
ATOM 778 C CA . GLY A 1 97 ? 24.423 5.634 -7.981 1.00 70.38 97 GLY A CA 1
ATOM 779 C C . GLY A 1 97 ? 23.798 6.897 -8.573 1.00 70.38 97 GLY A C 1
ATOM 780 O O . GLY A 1 97 ? 24.302 7.988 -8.296 1.00 70.38 97 GLY A O 1
ATOM 781 N N . GLU A 1 98 ? 22.700 6.765 -9.316 1.00 61.81 98 GLU A N 1
ATOM 782 C CA . GLU A 1 98 ? 21.945 7.885 -9.865 1.00 61.81 98 GLU A CA 1
ATOM 783 C C . GLU A 1 98 ? 20.617 8.056 -9.113 1.00 61.81 98 GLU A C 1
ATOM 785 O O . GLU A 1 98 ? 19.977 7.100 -8.682 1.00 61.81 98 GLU A O 1
ATOM 790 N N . MET A 1 99 ? 20.240 9.314 -8.893 1.00 52.88 99 MET A N 1
ATOM 791 C CA . MET A 1 99 ? 18.877 9.730 -8.558 1.00 52.88 99 MET A CA 1
ATOM 792 C C . MET A 1 99 ? 18.479 10.845 -9.510 1.00 52.88 99 MET A C 1
ATOM 794 O O . MET A 1 99 ? 19.293 11.788 -9.649 1.00 52.88 99 MET A O 1
#

Foldseek 3Di:
DDDDDVLVVVLVVLVVVLVVVLVVQLVVCVVVVHDRCPLVSVVVSVVVSVLVSVLVVVLVVCCVVCVVCSVVSNVVSVVVVVVCCVPPRVCVVCVVVDD